Protein AF-A0A915B3N5-F1 (afdb_monomer_lite)

Secondary structure (DSSP, 8-state):
--S---HHHHHHHHHHHT-HHHHHHHHHHHHHHHHHHHHHHHHHHHHHH-TTS-HHHHHHHHHHHHHHHHHHHHHHHHHHHHHHHHHH--STTTTPPPHHHHHHHHHHHHTHHHHHHHHHHHHHHHHHHHHHSHHHHHH----HHHHHHHHHHHHHHHHHHHTT-

Sequence (165 aa):
MEEIVNSGNCSQAQLIYTNAFFLITQFTLLAVNAVGIVLCSCVSLLIITSQVFHLNLRILIMNMYIAVALRTICTTWRSSRNIWMAFAYLAPCEYLSSRQQCILSSTFCAAPLPVIMFSFLAIAIERIFALIFYLKYERFNIPVIAIVLTPATYVKAILQIISLF

Foldseek 3Di:
DDPDPDPVVLVVLLCQLLDPVNLVVLVVLLVCLVVVLVVLVVVLVCLVPDPPDAPLLNLLSVLLNVLSNQLSVLSNVVSVVSNCCSPPDPGSCVSDDDPLVCVLSVLSNCLSVQLNVLSVVLSVVVVVCCVVCVVVVVVDSDNPSSVVSSVVSNPVSVVSNVVSD

InterPro domains:
  IPR019408 7TM GPCR, serpentine receptor class ab (Srab) [PF10292] (9-143)

Organism: Parascaris univalens (NCBI:txid6257)

pLDDT: mean 86.48, std 10.08, range [44.09, 95.94]

Structure (mmCIF, N/CA/C/O backbone):
data_AF-A0A915B3N5-F1
#
_entry.id   AF-A0A915B3N5-F1
#
loop_
_atom_site.group_PDB
_atom_site.id
_atom_site.type_symbol
_atom_site.label_atom_id
_atom_site.label_alt_id
_atom_site.label_comp_id
_atom_site.label_asym_id
_atom_site.label_entity_id
_atom_site.label_seq_id
_atom_site.pdbx_PDB_ins_code
_atom_site.Cartn_x
_atom_site.Cartn_y
_atom_site.Cartn_z
_atom_site.occupancy
_atom_site.B_iso_or_equiv
_atom_site.auth_seq_id
_atom_site.auth_comp_id
_atom_site.auth_asym_id
_atom_site.auth_atom_id
_atom_site.pdbx_PDB_model_num
ATOM 1 N N . MET A 1 1 ? 23.391 17.206 -16.857 1.00 45.53 1 MET A N 1
ATOM 2 C CA . MET A 1 1 ? 22.611 15.991 -17.185 1.00 45.53 1 MET A CA 1
ATOM 3 C C . MET A 1 1 ? 23.519 15.004 -17.921 1.00 45.53 1 MET A C 1
ATOM 5 O O . MET A 1 1 ? 23.132 14.465 -18.942 1.00 45.53 1 MET A O 1
ATOM 9 N N . GLU A 1 2 ? 24.745 14.806 -17.419 1.00 47.44 2 GLU A N 1
ATOM 10 C CA . GLU A 1 2 ? 25.825 14.173 -18.196 1.00 47.44 2 GLU A CA 1
ATOM 11 C C . GLU A 1 2 ? 26.966 13.642 -17.307 1.00 47.44 2 GLU A C 1
ATOM 13 O O . GLU A 1 2 ? 28.085 13.450 -17.764 1.00 47.44 2 GLU A O 1
ATOM 18 N N . GLU A 1 3 ? 26.711 13.382 -16.019 1.00 44.09 3 GLU A N 1
ATOM 19 C CA . GLU A 1 3 ? 27.689 12.665 -15.197 1.00 44.09 3 GLU A CA 1
ATOM 20 C C . GLU A 1 3 ? 27.443 11.158 -15.307 1.00 44.09 3 GLU A C 1
ATOM 22 O O . GLU A 1 3 ? 26.700 10.547 -14.543 1.00 44.09 3 GLU A O 1
ATOM 27 N N . ILE A 1 4 ? 28.093 10.598 -16.328 1.00 50.56 4 ILE A N 1
ATOM 28 C CA . ILE A 1 4 ? 28.679 9.256 -16.337 1.00 50.56 4 ILE A CA 1
ATOM 29 C C . ILE A 1 4 ? 27.665 8.131 -16.104 1.00 50.56 4 ILE A C 1
ATOM 31 O O . ILE A 1 4 ? 27.728 7.342 -15.158 1.00 50.56 4 ILE A O 1
ATOM 35 N N . VAL A 1 5 ? 26.772 7.975 -17.076 1.00 54.69 5 VAL A N 1
ATOM 36 C CA . VAL A 1 5 ? 26.259 6.648 -17.405 1.00 54.69 5 VAL A CA 1
ATOM 37 C C . VAL A 1 5 ? 27.436 5.844 -17.977 1.00 54.69 5 VAL A C 1
ATOM 39 O O . VAL A 1 5 ? 27.683 5.836 -19.178 1.00 54.69 5 VAL A O 1
ATOM 42 N N . ASN A 1 6 ? 28.229 5.220 -17.101 1.00 60.31 6 ASN A N 1
ATOM 43 C CA . ASN A 1 6 ? 29.259 4.271 -17.519 1.00 60.31 6 ASN A CA 1
ATOM 44 C C . ASN A 1 6 ? 28.570 3.165 -18.332 1.00 60.31 6 ASN A C 1
ATOM 46 O O . ASN A 1 6 ? 27.586 2.588 -17.868 1.00 60.31 6 ASN A O 1
ATOM 50 N N . SER A 1 7 ? 29.072 2.844 -19.523 1.00 56.66 7 SER A N 1
ATOM 51 C CA . SER A 1 7 ? 28.506 1.814 -20.415 1.00 56.66 7 SER A CA 1
ATOM 52 C C . SER A 1 7 ? 28.322 0.443 -19.732 1.00 56.66 7 SER A C 1
ATOM 54 O O . SER A 1 7 ? 27.407 -0.315 -20.071 1.00 56.66 7 SER A O 1
ATOM 56 N N . GLY A 1 8 ? 29.121 0.154 -18.697 1.00 62.94 8 GLY A N 1
ATOM 57 C CA . GLY A 1 8 ? 28.955 -1.008 -17.815 1.00 62.94 8 GLY A CA 1
ATOM 58 C C . GLY A 1 8 ? 27.647 -1.019 -17.007 1.00 62.94 8 GLY A C 1
ATOM 59 O O . GLY A 1 8 ? 27.071 -2.080 -16.795 1.00 62.94 8 GLY A O 1
ATOM 60 N N . ASN A 1 9 ? 27.116 0.142 -16.619 1.00 73.50 9 ASN A N 1
ATOM 61 C CA . ASN A 1 9 ? 25.867 0.238 -15.858 1.00 73.50 9 ASN A CA 1
ATOM 62 C C . ASN A 1 9 ? 24.632 0.016 -16.748 1.00 73.50 9 ASN A C 1
ATOM 64 O O . ASN A 1 9 ? 23.652 -0.567 -16.288 1.00 73.50 9 ASN A O 1
ATOM 68 N N . CYS A 1 10 ? 24.672 0.429 -18.023 1.00 80.62 10 CYS A N 1
ATOM 69 C CA . CYS A 1 10 ? 23.563 0.189 -18.960 1.00 80.62 10 CYS A CA 1
ATOM 70 C C . CYS A 1 10 ? 23.423 -1.290 -19.320 1.00 80.62 10 CYS A C 1
ATOM 72 O O . CYS A 1 10 ? 22.319 -1.826 -19.326 1.00 80.62 10 CYS A O 1
ATOM 74 N N . SER A 1 11 ? 24.543 -1.964 -19.597 1.00 80.56 11 SER A N 1
ATOM 75 C CA . SER A 1 11 ? 24.537 -3.395 -19.926 1.00 80.56 11 SER A CA 1
ATOM 76 C C . SER A 1 11 ? 24.072 -4.252 -18.744 1.00 80.56 11 SER A C 1
ATOM 78 O O . SER A 1 11 ? 23.281 -5.178 -18.925 1.00 80.56 11 SER A O 1
ATOM 80 N N . GLN A 1 12 ? 24.473 -3.902 -17.517 1.00 83.38 12 GLN A N 1
ATOM 81 C CA . GLN A 1 12 ? 23.952 -4.540 -16.306 1.00 83.38 12 GLN A CA 1
ATOM 82 C C . GLN A 1 12 ? 22.455 -4.282 -16.100 1.00 83.38 12 GLN A C 1
ATOM 84 O O . GLN A 1 12 ? 21.720 -5.212 -15.769 1.00 83.38 12 GLN A O 1
ATOM 89 N N . ALA A 1 13 ? 21.986 -3.047 -16.315 1.00 80.44 13 ALA A N 1
ATOM 90 C CA . ALA A 1 13 ? 20.565 -2.726 -16.218 1.00 80.44 13 ALA A CA 1
ATOM 91 C C . ALA A 1 13 ? 19.747 -3.557 -17.215 1.00 80.44 13 ALA A C 1
ATOM 93 O O . ALA A 1 13 ? 18.784 -4.208 -16.814 1.00 80.44 13 ALA A O 1
ATOM 94 N N . GLN A 1 14 ? 20.176 -3.614 -18.478 1.00 82.25 14 GLN A N 1
ATOM 95 C CA . GLN A 1 14 ? 19.535 -4.434 -19.502 1.00 82.25 14 GLN A CA 1
ATOM 96 C C . GLN A 1 14 ? 19.433 -5.898 -19.056 1.00 82.25 14 GLN A C 1
ATOM 98 O O . GLN A 1 14 ? 18.336 -6.446 -19.057 1.00 82.25 14 GLN A O 1
ATOM 103 N N . LEU A 1 15 ? 20.532 -6.499 -18.583 1.00 85.44 15 LEU A N 1
ATOM 104 C CA . LEU A 1 15 ? 20.558 -7.898 -18.141 1.00 85.44 15 LEU A CA 1
ATOM 105 C C . LEU A 1 15 ? 19.551 -8.189 -17.013 1.00 85.44 15 LEU A C 1
ATOM 107 O O . LEU A 1 15 ? 18.933 -9.253 -17.001 1.00 85.44 15 LEU A O 1
ATOM 111 N N . ILE A 1 16 ? 19.353 -7.246 -16.087 1.00 84.06 16 ILE A N 1
ATOM 112 C CA . ILE A 1 16 ? 18.370 -7.372 -15.001 1.00 84.06 16 ILE A CA 1
ATOM 113 C C . ILE A 1 16 ? 16.938 -7.299 -15.546 1.00 84.06 16 ILE A C 1
ATOM 115 O O . ILE A 1 16 ? 16.118 -8.152 -15.207 1.00 84.06 16 ILE A O 1
ATOM 119 N N . TYR A 1 17 ? 16.631 -6.311 -16.393 1.00 82.62 17 TYR A N 1
ATOM 120 C CA . TYR A 1 17 ? 15.273 -6.107 -16.915 1.00 82.62 17 TYR A CA 1
ATOM 121 C C . TYR A 1 17 ? 14.850 -7.171 -17.934 1.00 82.62 17 TYR A C 1
ATOM 123 O O . TYR A 1 17 ? 13.668 -7.501 -18.004 1.00 82.62 17 TYR A O 1
ATOM 131 N N . THR A 1 18 ? 15.794 -7.753 -18.679 1.00 83.12 18 THR A N 1
ATOM 132 C CA . THR A 1 18 ? 15.524 -8.857 -19.613 1.00 83.12 18 THR A CA 1
ATOM 133 C C . THR A 1 18 ? 15.515 -10.228 -18.940 1.00 83.12 18 THR A C 1
ATOM 135 O O . THR A 1 18 ? 15.198 -11.227 -19.585 1.00 83.12 18 THR A O 1
ATOM 138 N N . ASN A 1 19 ? 15.878 -10.321 -17.656 1.00 90.88 19 ASN A N 1
ATOM 139 C CA . ASN A 1 19 ? 15.875 -11.595 -16.950 1.00 90.88 19 ASN A CA 1
ATOM 140 C C . ASN A 1 19 ? 14.435 -12.114 -16.799 1.00 90.88 19 ASN A C 1
ATOM 142 O O . ASN A 1 19 ? 13.589 -11.480 -16.163 1.00 90.88 19 ASN A O 1
ATOM 146 N N . ALA A 1 20 ? 14.172 -13.305 -17.341 1.00 89.81 20 ALA A N 1
ATOM 147 C CA . ALA A 1 20 ? 12.859 -13.939 -17.294 1.00 89.81 20 ALA A CA 1
ATOM 148 C C . ALA A 1 20 ? 12.331 -14.095 -15.858 1.00 89.81 20 ALA A C 1
ATOM 150 O O . ALA A 1 20 ? 11.153 -13.843 -15.610 1.00 89.81 20 ALA A O 1
ATOM 151 N N . PHE A 1 21 ? 13.192 -14.428 -14.889 1.00 92.88 21 PHE A N 1
ATOM 152 C CA . PHE A 1 21 ? 12.784 -14.532 -13.485 1.00 92.88 21 PHE A CA 1
ATOM 153 C C . PHE A 1 21 ? 12.310 -13.188 -12.936 1.00 92.88 21 PHE A C 1
ATOM 155 O O . PHE A 1 21 ? 11.280 -13.129 -12.264 1.00 92.88 21 PHE A O 1
ATOM 162 N N . PHE A 1 22 ? 13.016 -12.100 -13.258 1.00 91.31 22 PHE A N 1
ATOM 163 C CA . PHE A 1 22 ? 12.612 -10.761 -12.842 1.00 91.31 22 PHE A CA 1
ATOM 164 C C . PHE A 1 22 ? 11.231 -10.414 -13.410 1.00 91.31 22 PHE A C 1
ATOM 166 O O . PHE A 1 22 ? 10.342 -10.039 -12.646 1.00 91.31 22 PHE A O 1
ATOM 173 N N . LEU A 1 23 ? 11.000 -10.642 -14.704 1.00 91.31 23 LEU A N 1
ATOM 174 C CA . LEU A 1 23 ? 9.693 -10.419 -15.330 1.00 91.31 23 LEU A CA 1
ATOM 175 C C . LEU A 1 23 ? 8.575 -11.250 -14.690 1.00 91.31 23 LEU A C 1
ATOM 177 O O . LEU A 1 23 ? 7.528 -10.700 -14.344 1.00 91.31 23 LEU A O 1
ATOM 181 N N . ILE A 1 24 ? 8.808 -12.543 -14.451 1.00 94.38 24 ILE A N 1
ATOM 182 C CA . ILE A 1 24 ? 7.838 -13.430 -13.791 1.00 94.38 24 ILE A CA 1
ATOM 183 C C . ILE A 1 24 ? 7.469 -12.906 -12.396 1.00 94.38 24 ILE A C 1
ATOM 185 O O . ILE A 1 24 ? 6.290 -12.921 -12.028 1.00 94.38 24 ILE A O 1
ATOM 189 N N . THR A 1 25 ? 8.439 -12.398 -11.623 1.00 93.75 25 THR A N 1
ATOM 190 C CA . THR A 1 25 ? 8.135 -11.806 -10.309 1.00 93.75 25 THR A CA 1
ATOM 191 C C . THR A 1 25 ? 7.260 -10.559 -10.420 1.00 93.75 25 THR A C 1
ATOM 193 O O . THR A 1 25 ? 6.340 -10.403 -9.620 1.00 93.75 25 THR A O 1
ATOM 196 N N . GLN A 1 26 ? 7.481 -9.701 -11.425 1.00 93.56 26 GLN A N 1
ATOM 197 C CA . GLN A 1 26 ? 6.662 -8.503 -11.640 1.00 93.56 26 GLN A CA 1
ATOM 198 C C . GLN A 1 26 ? 5.218 -8.874 -12.020 1.00 93.56 26 GLN A C 1
ATOM 200 O O . GLN A 1 26 ? 4.272 -8.336 -11.437 1.00 93.56 26 GLN A O 1
ATOM 205 N N . PHE A 1 27 ? 5.031 -9.847 -12.920 1.00 93.50 27 PHE A N 1
ATOM 206 C CA . PHE A 1 27 ? 3.701 -10.350 -13.287 1.00 93.50 27 PHE A CA 1
ATOM 207 C C . PHE A 1 27 ? 2.972 -10.993 -12.105 1.00 93.50 27 PHE A C 1
ATOM 209 O O . PHE A 1 27 ? 1.811 -10.674 -11.850 1.00 93.50 27 PHE A O 1
ATOM 216 N N . THR A 1 28 ? 3.659 -11.852 -11.347 1.00 94.94 28 THR A N 1
ATOM 217 C CA . THR A 1 28 ? 3.095 -12.474 -10.139 1.00 94.94 28 THR A CA 1
ATOM 218 C C . THR A 1 28 ? 2.661 -11.410 -9.134 1.00 94.94 28 THR A C 1
ATOM 220 O O . THR A 1 28 ? 1.557 -11.475 -8.601 1.00 94.94 28 THR A O 1
ATOM 223 N N . LEU A 1 29 ? 3.494 -10.391 -8.908 1.00 94.44 29 LEU A N 1
ATOM 224 C CA . LEU A 1 29 ? 3.179 -9.291 -8.001 1.00 94.44 29 LEU A CA 1
ATOM 225 C C . LEU A 1 29 ? 1.943 -8.505 -8.460 1.00 94.44 29 LEU A C 1
ATOM 227 O O . LEU A 1 29 ? 1.096 -8.168 -7.638 1.00 94.44 29 LEU A O 1
ATOM 231 N N . LEU A 1 30 ? 1.808 -8.255 -9.765 1.00 94.38 30 LEU A N 1
ATOM 232 C CA . LEU A 1 30 ? 0.645 -7.578 -10.339 1.00 94.38 30 LEU A CA 1
ATOM 233 C C . LEU A 1 30 ? -0.642 -8.397 -10.143 1.00 94.38 30 LEU A C 1
ATOM 235 O O . LEU A 1 30 ? -1.659 -7.848 -9.720 1.00 94.38 30 LEU A O 1
ATOM 239 N N . ALA A 1 31 ? -0.582 -9.710 -10.372 1.00 95.25 31 ALA A N 1
ATOM 240 C CA . ALA A 1 31 ? -1.709 -10.613 -10.152 1.00 95.25 31 ALA A CA 1
ATOM 241 C C . ALA A 1 31 ? -2.116 -10.678 -8.669 1.00 95.25 31 ALA A C 1
ATOM 243 O O . ALA A 1 31 ? -3.292 -10.518 -8.341 1.00 95.25 31 ALA A O 1
ATOM 244 N N . VAL A 1 32 ? -1.147 -10.844 -7.761 1.00 95.94 32 VAL A N 1
ATOM 245 C CA . VAL A 1 32 ? -1.392 -10.875 -6.309 1.00 95.94 32 VAL A CA 1
ATOM 246 C C . VAL A 1 32 ? -1.986 -9.554 -5.824 1.00 95.94 32 VAL A C 1
ATOM 248 O O . VAL A 1 32 ? -2.934 -9.561 -5.045 1.00 95.94 32 VAL A O 1
ATOM 251 N N . ASN A 1 33 ? -1.482 -8.422 -6.312 1.00 95.38 33 ASN A N 1
ATOM 252 C CA . ASN A 1 33 ? -2.017 -7.102 -5.994 1.00 95.38 33 ASN A CA 1
ATOM 253 C C . ASN A 1 33 ? -3.466 -6.927 -6.469 1.00 95.38 33 ASN A C 1
ATOM 255 O O . ASN A 1 33 ? -4.290 -6.404 -5.719 1.00 95.38 33 ASN A O 1
ATOM 259 N N . ALA A 1 34 ? -3.781 -7.369 -7.690 1.00 94.00 34 ALA A N 1
ATOM 260 C CA . ALA A 1 34 ? -5.125 -7.283 -8.254 1.00 94.00 34 ALA A CA 1
ATOM 261 C C . ALA A 1 34 ? -6.129 -8.143 -7.469 1.00 94.00 34 ALA A C 1
ATOM 263 O O . ALA A 1 34 ? -7.199 -7.668 -7.097 1.00 94.00 34 ALA A O 1
ATOM 264 N N . VAL A 1 35 ? -5.770 -9.387 -7.148 1.00 95.81 35 VAL A N 1
ATOM 265 C CA . VAL A 1 35 ? -6.619 -10.259 -6.320 1.00 95.81 35 VAL A CA 1
ATOM 266 C C . VAL A 1 35 ? -6.741 -9.700 -4.900 1.00 95.81 35 VAL A C 1
ATOM 268 O O . VAL A 1 35 ? -7.838 -9.623 -4.349 1.00 95.81 35 VAL A O 1
ATOM 271 N N . GLY A 1 36 ? -5.625 -9.258 -4.321 1.00 93.69 36 GLY A N 1
ATOM 272 C CA . GLY A 1 36 ? -5.564 -8.710 -2.972 1.00 93.69 36 GLY A CA 1
ATOM 273 C C . GLY A 1 36 ? -6.438 -7.473 -2.797 1.00 93.69 36 GLY A C 1
ATOM 274 O O . GLY A 1 36 ? -7.193 -7.410 -1.831 1.00 93.69 36 GLY A O 1
ATOM 275 N N . ILE A 1 37 ? -6.402 -6.516 -3.734 1.00 94.12 37 ILE A N 1
ATOM 276 C CA . ILE A 1 37 ? -7.240 -5.314 -3.630 1.00 94.12 37 ILE A CA 1
ATOM 277 C C . ILE A 1 37 ? -8.724 -5.657 -3.741 1.00 94.12 37 ILE A C 1
ATOM 279 O O . ILE A 1 37 ? -9.502 -5.150 -2.944 1.00 94.12 37 ILE A O 1
ATOM 283 N N . VAL A 1 38 ? -9.112 -6.568 -4.639 1.00 95.56 38 VAL A N 1
ATOM 284 C CA . VAL A 1 38 ? -10.512 -6.997 -4.787 1.00 95.56 38 VAL A CA 1
ATOM 285 C C . VAL A 1 38 ? -11.020 -7.646 -3.499 1.00 95.56 38 VAL A C 1
ATOM 287 O O . VAL A 1 38 ? -12.082 -7.270 -2.997 1.00 95.56 38 VAL A O 1
ATOM 290 N N . LEU A 1 39 ? -10.247 -8.572 -2.923 1.00 94.88 39 LEU A N 1
ATOM 291 C CA . LEU A 1 39 ? -10.596 -9.220 -1.658 1.00 94.88 39 LEU A CA 1
ATOM 292 C C . LEU A 1 39 ? -10.658 -8.210 -0.506 1.00 94.88 39 LEU A C 1
ATOM 294 O O . LEU A 1 39 ? -11.630 -8.203 0.247 1.00 94.88 39 LEU A O 1
ATOM 298 N N . CYS A 1 40 ? -9.667 -7.321 -0.390 1.00 93.69 40 CYS A N 1
ATOM 299 C CA . CYS A 1 40 ? -9.658 -6.276 0.631 1.00 93.69 40 CYS A CA 1
ATOM 300 C C . CYS A 1 40 ? -10.856 -5.330 0.491 1.00 93.69 40 CYS A C 1
ATOM 302 O O . CYS A 1 40 ? -11.513 -5.056 1.489 1.00 93.69 40 CYS A O 1
ATOM 304 N N . SER A 1 41 ? -11.185 -4.872 -0.718 1.00 94.12 41 SER A N 1
ATOM 305 C CA . SER A 1 41 ? -12.350 -4.015 -0.959 1.00 94.12 41 SER A CA 1
ATOM 306 C C . SER A 1 41 ? -13.655 -4.726 -0.605 1.00 94.12 41 SER A C 1
ATOM 308 O O . SER A 1 41 ? -14.520 -4.121 0.024 1.00 94.12 41 SER A O 1
ATOM 310 N N . CYS A 1 42 ? -13.793 -6.012 -0.942 1.00 94.94 42 CYS A N 1
ATOM 311 C CA . CYS A 1 42 ? -14.961 -6.814 -0.575 1.00 94.94 42 CYS A CA 1
ATOM 312 C C . CYS A 1 42 ? -15.120 -6.919 0.951 1.00 94.94 42 CYS A C 1
ATOM 314 O O . CYS A 1 42 ? -16.194 -6.635 1.483 1.00 94.94 42 CYS A O 1
ATOM 316 N N . VAL A 1 43 ? -14.038 -7.240 1.667 1.00 92.12 43 VAL A N 1
ATOM 317 C CA . VAL A 1 43 ? -14.035 -7.312 3.136 1.00 92.12 43 VAL A CA 1
ATOM 318 C C . VAL A 1 43 ? -14.347 -5.948 3.754 1.00 92.12 43 VAL A C 1
ATOM 320 O O . VAL A 1 43 ? -15.178 -5.863 4.654 1.00 92.12 43 VAL A O 1
ATOM 323 N N . SER A 1 44 ? -13.748 -4.866 3.256 1.00 91.31 44 SER A N 1
ATOM 324 C CA . SER A 1 44 ? -14.033 -3.510 3.733 1.00 91.31 44 SER A CA 1
ATOM 325 C C . SER A 1 44 ? -15.495 -3.118 3.521 1.00 91.31 44 SER A C 1
ATOM 327 O O . SER A 1 44 ? -16.117 -2.594 4.443 1.00 91.31 44 SER A O 1
ATOM 329 N N . LEU A 1 45 ? -16.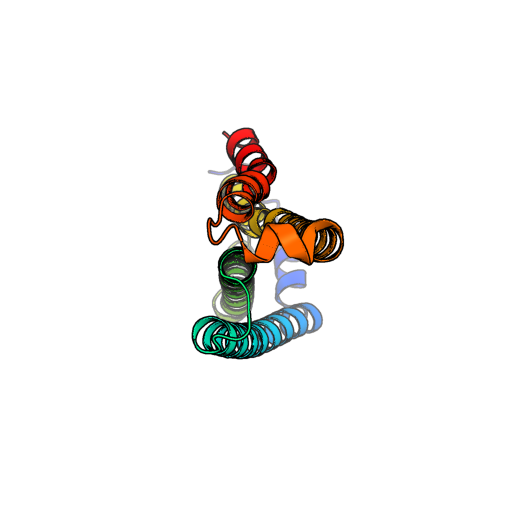084 -3.426 2.361 1.00 92.25 45 LEU A N 1
ATOM 330 C CA . LEU A 1 45 ? -17.509 -3.197 2.102 1.00 92.25 45 LEU A CA 1
ATOM 331 C C . LEU A 1 45 ? -18.397 -4.000 3.061 1.00 92.25 45 LEU A C 1
ATOM 333 O O . LEU A 1 45 ? -19.355 -3.454 3.613 1.00 92.25 45 LEU A O 1
ATOM 337 N N . LEU A 1 46 ? -18.056 -5.264 3.320 1.00 92.00 46 LEU A N 1
ATOM 338 C CA . LEU A 1 46 ? -18.766 -6.109 4.282 1.00 92.00 46 LEU A CA 1
ATOM 339 C C . LEU A 1 46 ? -18.679 -5.538 5.705 1.00 92.00 46 LEU A C 1
ATOM 341 O O . LEU A 1 46 ? -19.662 -5.545 6.439 1.00 92.00 46 LEU A O 1
ATOM 345 N N . ILE A 1 47 ? -17.536 -4.983 6.103 1.00 90.19 47 ILE A N 1
ATOM 346 C CA . ILE A 1 47 ? -17.341 -4.383 7.433 1.00 90.19 47 ILE A CA 1
ATOM 347 C C . ILE A 1 47 ? -18.098 -3.060 7.584 1.00 90.19 47 ILE A C 1
ATOM 349 O O . ILE A 1 47 ? -18.637 -2.784 8.654 1.00 90.19 47 ILE A O 1
ATOM 353 N N . ILE A 1 48 ? -18.170 -2.244 6.531 1.00 87.38 48 ILE A N 1
ATOM 354 C CA . ILE A 1 48 ? -18.969 -1.010 6.548 1.00 87.38 48 ILE A CA 1
ATOM 355 C C . ILE A 1 48 ? -20.461 -1.344 6.667 1.00 87.38 48 ILE A C 1
ATOM 357 O O . ILE A 1 48 ? -21.164 -0.729 7.472 1.00 87.38 48 ILE A O 1
ATOM 361 N N . THR A 1 49 ? -20.933 -2.314 5.878 1.00 89.44 49 THR A N 1
ATOM 362 C CA . THR A 1 49 ? -22.356 -2.685 5.797 1.00 89.44 49 THR A CA 1
ATOM 363 C C . THR A 1 49 ? -22.827 -3.502 6.995 1.00 89.44 49 THR A C 1
ATOM 365 O O . THR A 1 49 ? -23.939 -3.292 7.479 1.00 89.44 49 THR A O 1
ATOM 368 N N . SER A 1 50 ? -21.992 -4.397 7.526 1.00 84.19 50 SER A N 1
ATOM 369 C CA . SER A 1 50 ? -22.329 -5.165 8.722 1.00 84.19 50 SER A CA 1
ATOM 370 C C . SER A 1 50 ? -22.314 -4.262 9.956 1.00 84.19 50 SER A C 1
ATOM 372 O O . SER A 1 50 ? -21.298 -3.678 10.336 1.00 84.19 50 SER A O 1
ATOM 374 N N . GLN A 1 51 ? -23.456 -4.159 10.642 1.00 78.81 51 GLN A N 1
ATOM 375 C CA . GLN A 1 51 ? -23.531 -3.394 11.887 1.00 78.81 51 GLN A CA 1
ATOM 376 C C . GLN A 1 51 ? -22.908 -4.111 13.103 1.00 78.81 51 GLN A C 1
ATOM 378 O O . GLN A 1 51 ? -22.979 -3.609 14.219 1.00 78.81 51 GLN A O 1
ATOM 383 N N . VAL A 1 52 ? -22.255 -5.255 12.882 1.00 78.88 52 VAL A N 1
ATOM 384 C CA . VAL A 1 52 ? -21.739 -6.151 13.927 1.00 78.88 52 VAL A CA 1
ATOM 385 C C . VAL A 1 52 ? -20.556 -5.541 14.688 1.00 78.88 52 VAL A C 1
ATOM 387 O O . VAL A 1 52 ? -20.358 -5.829 15.864 1.00 78.88 52 VAL A O 1
ATOM 390 N N . PHE A 1 53 ? -19.760 -4.683 14.043 1.00 77.75 53 PHE A N 1
ATOM 391 C CA . PHE A 1 53 ? -18.555 -4.116 14.654 1.00 77.75 53 PHE A CA 1
ATOM 392 C C . PHE A 1 53 ? -18.790 -2.743 15.288 1.00 77.75 53 PHE A C 1
ATOM 394 O O . PHE A 1 53 ? -19.499 -1.908 14.722 1.00 77.75 53 PHE A O 1
ATOM 401 N N . HIS A 1 54 ? -18.118 -2.462 16.409 1.00 83.69 54 HIS A N 1
ATOM 402 C CA . HIS A 1 54 ? -18.083 -1.124 17.007 1.00 83.69 54 HIS A CA 1
ATOM 403 C C . HIS A 1 54 ? -17.522 -0.080 16.032 1.00 83.69 54 HIS A C 1
ATOM 405 O O . HIS A 1 54 ? -16.650 -0.374 15.209 1.00 83.69 54 HIS A O 1
ATOM 411 N N . LEU A 1 55 ? -17.999 1.162 16.153 1.00 86.12 55 LEU A N 1
ATOM 412 C CA . LEU A 1 55 ? -17.646 2.259 15.247 1.00 86.12 55 LEU A CA 1
ATOM 413 C C . LEU A 1 55 ? -16.132 2.545 15.227 1.00 86.12 55 LEU A C 1
ATOM 415 O O . LEU A 1 55 ? -15.569 2.766 14.158 1.00 86.12 55 LEU A O 1
ATOM 419 N N . ASN A 1 56 ? -15.463 2.447 16.385 1.00 88.44 56 ASN A N 1
ATOM 420 C CA . ASN A 1 56 ? -14.005 2.585 16.508 1.00 88.44 56 ASN A CA 1
ATOM 421 C C . ASN A 1 56 ? -13.253 1.619 15.593 1.00 88.44 56 ASN A C 1
ATOM 423 O O . ASN A 1 56 ? -12.414 2.030 14.791 1.00 88.44 56 ASN A O 1
ATOM 427 N N . LEU A 1 57 ? -13.590 0.334 15.690 1.00 88.25 57 LEU A N 1
ATOM 428 C CA . LEU A 1 57 ? -12.938 -0.705 14.913 1.00 88.25 57 LEU A CA 1
ATOM 429 C C . LEU A 1 57 ? -13.158 -0.504 13.409 1.00 88.25 57 LEU A C 1
ATOM 431 O O . LEU A 1 57 ? -12.222 -0.678 12.634 1.00 88.25 57 LEU A O 1
ATOM 435 N N . ARG A 1 58 ? -14.363 -0.100 12.985 1.00 90.88 58 ARG A N 1
ATOM 436 C CA . ARG A 1 58 ? -14.628 0.169 11.562 1.00 90.88 58 ARG A CA 1
ATOM 437 C C . ARG A 1 58 ? -13.714 1.266 11.025 1.00 90.88 58 ARG A C 1
ATOM 439 O O . ARG A 1 58 ? -13.137 1.090 9.959 1.00 90.88 58 ARG A O 1
ATOM 446 N N . ILE A 1 59 ? -13.528 2.354 11.777 1.00 91.94 59 ILE A N 1
ATOM 447 C CA . ILE A 1 59 ? -12.622 3.448 11.392 1.00 91.94 59 ILE A CA 1
ATOM 448 C C . ILE A 1 59 ? -11.177 2.944 11.280 1.00 91.94 59 ILE A C 1
ATOM 450 O O . ILE A 1 59 ? -10.518 3.193 10.273 1.00 91.94 59 ILE A O 1
ATOM 454 N N . LEU A 1 60 ? -10.695 2.194 12.275 1.00 92.12 60 LEU A N 1
ATOM 455 C CA . LEU A 1 60 ? -9.336 1.641 12.289 1.00 92.12 60 LEU A CA 1
ATOM 456 C C . LEU A 1 60 ? -9.081 0.670 11.123 1.00 92.12 60 LEU A C 1
ATOM 458 O O . LEU A 1 60 ? -8.031 0.730 10.481 1.00 92.12 60 LEU A O 1
ATOM 462 N N . ILE A 1 61 ? -10.050 -0.193 10.807 1.00 92.62 61 ILE A N 1
ATOM 463 C CA . ILE A 1 61 ? -9.962 -1.116 9.668 1.00 92.62 61 ILE A CA 1
ATOM 464 C C . ILE A 1 61 ? -9.994 -0.349 8.344 1.00 92.62 61 ILE A C 1
ATOM 466 O O . ILE A 1 61 ? -9.217 -0.660 7.443 1.00 92.62 61 ILE A O 1
ATOM 470 N N . MET A 1 62 ? -10.837 0.679 8.222 1.00 93.00 62 MET A N 1
ATOM 471 C CA . MET A 1 62 ? -10.858 1.533 7.032 1.00 93.00 62 MET A CA 1
ATOM 472 C C . MET A 1 62 ? -9.542 2.289 6.845 1.00 93.00 62 MET A C 1
ATOM 474 O O . MET A 1 62 ? -9.053 2.390 5.722 1.00 93.00 62 MET A O 1
ATOM 478 N N . ASN A 1 63 ? -8.917 2.744 7.932 1.00 94.38 63 ASN A N 1
ATOM 479 C CA . ASN A 1 63 ? -7.587 3.341 7.879 1.00 94.38 63 ASN A CA 1
ATOM 480 C C . ASN A 1 63 ? -6.534 2.351 7.353 1.00 94.38 63 ASN A C 1
ATOM 482 O O . ASN A 1 63 ? -5.760 2.672 6.450 1.00 94.38 63 ASN A O 1
ATOM 486 N N . MET A 1 64 ? -6.545 1.120 7.872 1.00 94.12 64 MET A N 1
ATOM 487 C CA . MET A 1 64 ? -5.661 0.057 7.395 1.00 94.12 64 MET A CA 1
ATOM 488 C C . MET A 1 64 ? -5.906 -0.255 5.911 1.00 94.12 64 MET A C 1
ATOM 490 O O . MET A 1 64 ? -4.945 -0.408 5.158 1.00 94.12 64 MET A O 1
ATOM 494 N N . TYR A 1 65 ? -7.169 -0.297 5.474 1.00 95.12 65 TYR A N 1
ATOM 495 C CA . TYR A 1 65 ? -7.532 -0.496 4.070 1.00 95.12 65 TYR A CA 1
ATOM 496 C C . TYR A 1 65 ? -6.953 0.596 3.168 1.00 95.12 65 TYR A C 1
ATOM 498 O O . TYR A 1 65 ? -6.350 0.270 2.151 1.00 95.12 65 TYR A O 1
ATOM 506 N N . ILE A 1 66 ? -7.069 1.873 3.547 1.00 94.38 66 ILE A N 1
ATOM 507 C CA . ILE A 1 66 ? -6.498 2.988 2.775 1.00 94.38 66 ILE A CA 1
ATOM 508 C C . ILE A 1 66 ? -4.981 2.816 2.630 1.00 94.38 66 ILE A C 1
ATOM 510 O O . ILE A 1 66 ? -4.447 2.943 1.528 1.00 94.38 66 ILE A O 1
ATOM 514 N N . ALA A 1 67 ? -4.284 2.459 3.712 1.00 94.50 67 ALA A N 1
ATOM 515 C CA . ALA A 1 67 ? -2.842 2.229 3.674 1.00 94.50 67 ALA A 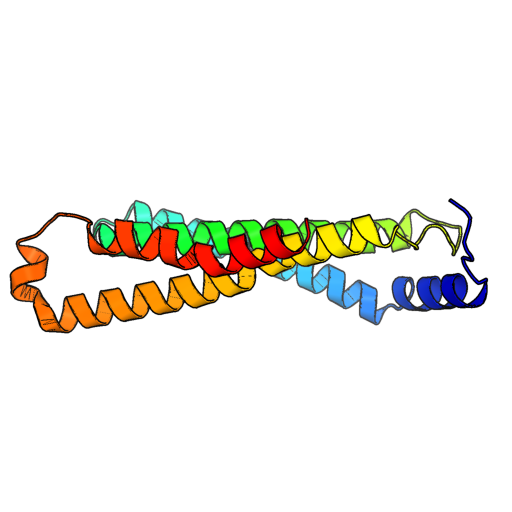CA 1
ATOM 516 C C . ALA A 1 67 ? -2.457 1.039 2.771 1.00 94.50 67 ALA A C 1
ATOM 518 O O . ALA A 1 67 ? -1.501 1.129 1.995 1.00 94.50 67 ALA A O 1
ATOM 519 N N . VAL A 1 68 ? -3.219 -0.061 2.819 1.00 94.81 68 VAL A N 1
ATOM 520 C CA . VAL A 1 68 ? -3.039 -1.212 1.919 1.00 94.81 68 VAL A CA 1
ATOM 521 C C . VAL A 1 68 ? -3.316 -0.815 0.469 1.00 94.81 68 VAL A C 1
ATOM 523 O O . VAL A 1 68 ? -2.505 -1.121 -0.398 1.00 94.81 68 VAL A O 1
ATOM 526 N N . ALA A 1 69 ? -4.394 -0.080 0.197 1.00 95.00 69 ALA A N 1
ATOM 527 C CA . ALA A 1 69 ? -4.740 0.382 -1.142 1.00 95.00 69 ALA A CA 1
ATOM 528 C C . ALA A 1 69 ? -3.642 1.276 -1.735 1.00 95.00 69 ALA A C 1
ATOM 530 O O . ALA A 1 69 ? -3.198 1.038 -2.858 1.00 95.00 69 ALA A O 1
ATOM 531 N N . LEU A 1 70 ? -3.133 2.241 -0.961 1.00 94.56 70 LEU A N 1
ATOM 532 C CA . LEU A 1 70 ? -2.010 3.092 -1.366 1.00 94.56 70 LEU A CA 1
ATOM 533 C C . LEU A 1 70 ? -0.762 2.268 -1.693 1.00 94.56 70 LEU A C 1
ATOM 535 O O . LEU A 1 70 ? -0.132 2.486 -2.732 1.00 94.56 70 LEU A O 1
ATOM 539 N N . ARG A 1 71 ? -0.423 1.285 -0.847 1.00 93.69 71 ARG A N 1
ATOM 540 C CA . ARG A 1 71 ? 0.691 0.363 -1.103 1.00 93.69 71 ARG A CA 1
ATOM 541 C C . ARG A 1 71 ? 0.485 -0.400 -2.406 1.00 93.69 71 ARG A C 1
ATOM 543 O O . ARG A 1 71 ? 1.409 -0.461 -3.211 1.00 93.69 71 ARG A O 1
ATOM 550 N N . THR A 1 72 ? -0.699 -0.966 -2.613 1.00 94.75 72 THR A N 1
ATOM 551 C CA . THR A 1 72 ? -1.023 -1.777 -3.790 1.00 94.75 72 THR A CA 1
ATOM 552 C C . THR A 1 72 ? -0.977 -0.957 -5.074 1.00 94.75 72 THR A C 1
ATOM 554 O O . THR A 1 72 ? -0.425 -1.421 -6.069 1.00 94.75 72 THR A O 1
ATOM 557 N N . ILE A 1 73 ? -1.480 0.280 -5.061 1.00 94.00 73 ILE A N 1
ATOM 558 C CA . ILE A 1 73 ? -1.382 1.196 -6.207 1.00 94.00 73 ILE A CA 1
ATOM 559 C C . ILE A 1 73 ? 0.089 1.473 -6.533 1.00 94.00 73 ILE A C 1
ATOM 561 O O . ILE A 1 73 ? 0.504 1.325 -7.681 1.00 94.00 73 ILE A O 1
ATOM 565 N N . CYS A 1 74 ? 0.902 1.797 -5.525 1.00 93.75 74 CYS A N 1
ATOM 566 C CA . CYS A 1 74 ? 2.326 2.083 -5.697 1.00 93.75 74 CYS A CA 1
ATOM 567 C C . CYS A 1 74 ? 3.111 0.885 -6.254 1.00 93.75 74 CYS A C 1
ATOM 569 O O . CYS A 1 74 ? 3.901 1.021 -7.190 1.00 93.75 74 CYS A O 1
ATOM 571 N N . THR A 1 75 ? 2.900 -0.307 -5.692 1.00 93.31 75 THR A N 1
ATOM 572 C CA . THR A 1 75 ? 3.600 -1.521 -6.127 1.00 93.31 75 THR A CA 1
ATOM 573 C C . THR A 1 75 ? 3.137 -1.980 -7.508 1.00 93.31 75 THR A C 1
ATOM 575 O O . THR A 1 75 ? 3.967 -2.420 -8.302 1.00 93.31 75 THR A O 1
ATOM 578 N N . THR A 1 76 ? 1.855 -1.803 -7.836 1.00 94.31 76 THR A N 1
ATOM 579 C CA . THR A 1 76 ? 1.315 -2.071 -9.177 1.00 94.31 76 THR A CA 1
ATOM 580 C C . T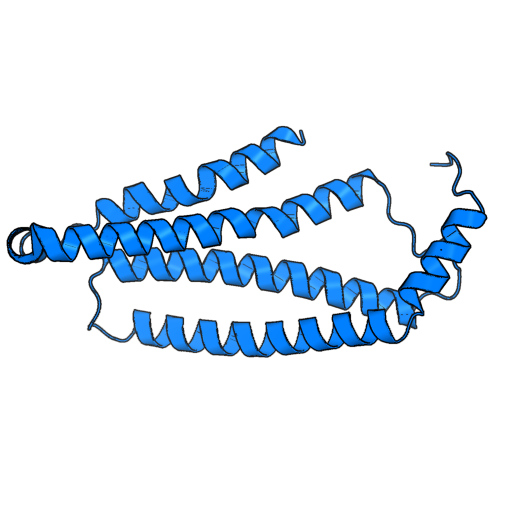HR A 1 76 ? 1.887 -1.098 -10.198 1.00 94.31 76 THR A C 1
ATOM 582 O O . THR A 1 76 ? 2.401 -1.542 -11.215 1.00 94.31 76 THR A O 1
ATOM 585 N N . TRP A 1 77 ? 1.904 0.206 -9.906 1.00 93.38 77 TRP A N 1
ATOM 586 C CA . TRP A 1 77 ? 2.533 1.211 -10.766 1.00 93.38 77 TRP A CA 1
ATOM 587 C C . TRP A 1 77 ? 4.002 0.879 -11.053 1.00 93.38 77 TRP A C 1
ATOM 589 O O . TRP A 1 77 ? 4.432 0.878 -12.207 1.00 93.38 77 TRP A O 1
ATOM 599 N N . ARG A 1 78 ? 4.769 0.531 -10.011 1.00 90.88 78 ARG A N 1
ATOM 600 C CA . ARG A 1 78 ? 6.175 0.132 -10.150 1.00 90.88 78 ARG A CA 1
ATOM 601 C C . ARG A 1 78 ? 6.332 -1.123 -11.012 1.00 90.88 78 ARG A C 1
ATOM 603 O O . ARG A 1 78 ? 7.198 -1.140 -11.883 1.00 90.88 78 ARG A O 1
ATOM 610 N N . SER A 1 79 ? 5.513 -2.146 -10.776 1.00 92.12 79 SER A N 1
ATOM 611 C CA . SER A 1 79 ? 5.554 -3.394 -11.542 1.00 92.12 79 SER A CA 1
ATOM 612 C C . SER A 1 79 ? 5.194 -3.168 -13.012 1.00 92.12 79 SER A C 1
ATOM 614 O O . SER A 1 79 ? 5.967 -3.531 -13.897 1.00 92.12 79 SER A O 1
ATOM 616 N N . SER A 1 80 ? 4.094 -2.460 -13.281 1.00 90.81 80 SER A N 1
ATOM 617 C CA . SER A 1 80 ? 3.667 -2.100 -14.636 1.00 90.81 80 SER A CA 1
ATOM 618 C C . SER A 1 80 ? 4.732 -1.300 -15.374 1.00 90.81 80 SER A C 1
ATOM 620 O O . SER A 1 80 ? 5.005 -1.587 -16.536 1.00 90.81 80 SER A O 1
ATOM 622 N N . ARG A 1 81 ? 5.389 -0.342 -14.704 1.00 89.88 81 ARG A N 1
ATOM 623 C CA . ARG A 1 81 ? 6.504 0.403 -15.298 1.00 89.88 81 ARG A CA 1
ATOM 624 C C . ARG A 1 81 ? 7.659 -0.528 -15.665 1.00 89.88 81 ARG A C 1
ATOM 626 O O . ARG A 1 81 ? 8.175 -0.414 -16.767 1.00 89.88 81 ARG A O 1
ATOM 633 N N . ASN A 1 82 ? 8.053 -1.450 -14.788 1.00 88.25 82 ASN A N 1
ATOM 634 C CA . ASN A 1 82 ? 9.145 -2.390 -15.071 1.00 88.25 82 ASN A CA 1
ATOM 635 C C . ASN A 1 82 ? 8.832 -3.304 -16.263 1.00 88.25 82 ASN A C 1
ATOM 637 O O . ASN A 1 82 ? 9.695 -3.517 -17.110 1.00 88.25 82 ASN A O 1
ATOM 641 N N . ILE A 1 83 ? 7.598 -3.808 -16.338 1.00 89.62 83 ILE A N 1
ATOM 642 C CA . ILE A 1 83 ? 7.123 -4.632 -17.455 1.00 89.62 83 ILE A CA 1
ATOM 643 C C . ILE A 1 83 ? 7.121 -3.806 -18.743 1.00 89.62 83 ILE A C 1
ATOM 645 O O . ILE A 1 83 ? 7.675 -4.238 -19.748 1.00 89.62 83 ILE A O 1
ATOM 649 N N . TRP A 1 84 ? 6.568 -2.591 -18.702 1.00 89.12 84 TRP A N 1
ATOM 650 C CA . TRP A 1 84 ? 6.568 -1.680 -19.845 1.00 89.12 84 TRP A CA 1
ATOM 651 C C . TRP A 1 84 ? 7.985 -1.412 -20.351 1.00 89.12 84 TRP A C 1
ATOM 653 O O . TRP A 1 84 ? 8.235 -1.505 -21.549 1.00 89.12 84 TRP A O 1
ATOM 663 N N . MET A 1 85 ? 8.931 -1.149 -19.443 1.00 85.12 85 MET A N 1
ATOM 664 C CA . MET A 1 85 ? 10.315 -0.890 -19.831 1.00 85.12 85 MET A CA 1
ATOM 665 C C . MET A 1 85 ? 10.975 -2.097 -20.501 1.00 85.12 85 MET A C 1
ATOM 667 O O . MET A 1 85 ? 11.762 -1.920 -21.425 1.00 85.12 85 MET A O 1
ATOM 671 N N . ALA A 1 86 ? 10.639 -3.316 -20.081 1.00 85.88 86 ALA A N 1
ATOM 672 C CA . ALA A 1 86 ? 11.180 -4.527 -20.688 1.00 85.88 86 ALA A CA 1
ATO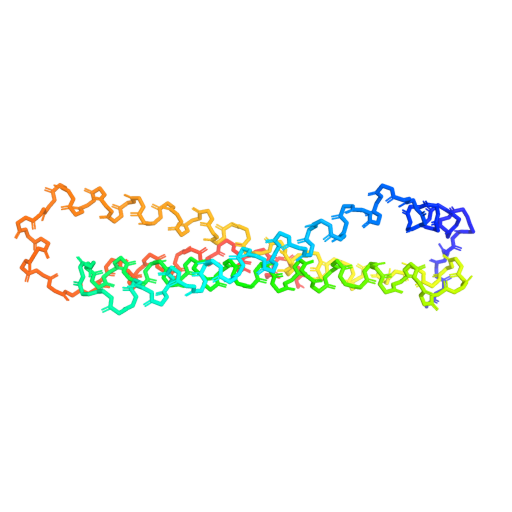M 673 C C . ALA A 1 86 ? 10.696 -4.767 -22.130 1.00 85.88 86 ALA A C 1
ATOM 675 O O . ALA A 1 86 ? 11.420 -5.394 -22.897 1.00 85.88 86 ALA A O 1
ATOM 676 N N . PHE A 1 87 ? 9.508 -4.273 -22.506 1.00 85.06 87 PHE A N 1
ATOM 677 C CA . PHE A 1 87 ? 8.940 -4.469 -23.848 1.00 85.06 87 PHE A CA 1
ATOM 678 C C . PHE A 1 87 ? 9.094 -3.260 -24.784 1.00 85.06 87 PHE A C 1
ATOM 680 O O . PHE A 1 87 ? 9.180 -3.449 -25.994 1.00 85.06 87 PHE A O 1
ATOM 687 N N . ALA A 1 88 ? 9.090 -2.031 -24.258 1.00 83.56 88 ALA A N 1
ATOM 688 C CA . ALA A 1 88 ? 9.002 -0.815 -25.071 1.00 83.56 88 ALA A CA 1
ATOM 689 C C . ALA A 1 88 ? 10.359 -0.204 -25.461 1.00 83.56 88 ALA A C 1
ATOM 691 O O . ALA A 1 88 ? 10.437 0.477 -26.483 1.00 83.56 88 ALA A O 1
ATOM 692 N N . TYR A 1 89 ? 11.415 -0.410 -24.669 1.00 75.06 89 TYR A N 1
ATOM 693 C CA . TYR A 1 89 ? 12.713 0.226 -24.910 1.00 75.06 89 TYR A CA 1
ATOM 694 C C . TYR A 1 89 ? 13.687 -0.719 -25.610 1.00 75.06 89 TYR A C 1
ATOM 696 O O . TYR A 1 89 ? 13.878 -1.858 -25.189 1.00 75.06 89 TYR A O 1
ATOM 704 N N . LEU A 1 90 ? 14.320 -0.221 -26.676 1.00 66.75 90 LEU A N 1
ATOM 705 C CA . LEU A 1 90 ? 15.348 -0.946 -27.429 1.00 66.75 90 LEU A CA 1
ATOM 706 C C . LEU A 1 90 ? 16.774 -0.547 -27.014 1.00 66.75 90 LEU A C 1
ATOM 708 O O . LEU A 1 90 ? 17.707 -1.310 -27.263 1.00 66.75 90 LEU A O 1
ATOM 712 N N . ALA A 1 91 ? 16.964 0.620 -26.380 1.00 75.88 91 ALA A N 1
ATOM 713 C CA . ALA A 1 91 ? 18.284 1.109 -25.992 1.00 75.88 91 ALA A CA 1
ATOM 714 C C . ALA A 1 91 ? 18.603 0.829 -24.504 1.00 75.88 91 ALA A C 1
ATOM 716 O O . ALA A 1 91 ? 17.819 1.164 -23.614 1.00 75.88 91 ALA A O 1
ATOM 717 N N . PRO A 1 92 ? 19.793 0.286 -24.182 1.00 71.38 92 PRO A N 1
ATOM 718 C CA . PRO A 1 92 ? 20.131 -0.186 -22.834 1.00 71.38 92 PRO A CA 1
ATOM 719 C C . PRO A 1 92 ? 20.284 0.919 -21.779 1.00 71.38 92 PRO A C 1
ATOM 721 O O . PRO A 1 92 ? 20.231 0.642 -20.583 1.00 71.38 92 PRO A O 1
ATOM 724 N N . CYS A 1 93 ? 20.479 2.174 -22.183 1.00 77.06 93 CYS A N 1
ATOM 725 C CA . CYS A 1 93 ? 20.615 3.284 -21.239 1.00 77.06 93 CYS A CA 1
ATOM 726 C C . CYS A 1 93 ? 19.279 3.960 -20.892 1.00 77.06 93 CYS A C 1
ATOM 728 O O . CYS A 1 93 ? 19.219 4.711 -19.922 1.00 77.06 93 CYS A O 1
ATOM 730 N N . GLU A 1 94 ? 18.195 3.651 -21.608 1.00 75.19 94 GLU A N 1
ATOM 731 C CA . GLU A 1 94 ? 16.857 4.193 -21.319 1.00 75.19 94 GLU A CA 1
ATOM 732 C C . GLU A 1 94 ? 16.214 3.550 -20.076 1.00 75.19 94 GLU A C 1
ATOM 734 O O . GLU A 1 94 ? 15.293 4.110 -19.487 1.00 75.19 94 GLU A O 1
ATOM 739 N N . TYR A 1 95 ? 16.756 2.421 -19.602 1.00 70.88 95 TYR A N 1
ATOM 740 C CA . TYR A 1 95 ? 16.353 1.779 -18.344 1.00 70.88 95 TYR A CA 1
ATOM 741 C C . TYR A 1 95 ? 16.762 2.570 -17.088 1.00 70.88 95 TYR A C 1
ATOM 743 O O . TYR A 1 95 ? 16.259 2.302 -15.989 1.00 70.88 95 TYR A O 1
ATOM 751 N N . LEU A 1 96 ? 17.696 3.519 -17.210 1.00 77.56 96 LEU A N 1
ATOM 752 C CA . LEU A 1 96 ? 18.229 4.276 -16.081 1.00 77.56 96 LEU A CA 1
ATOM 753 C C . LEU A 1 96 ? 17.334 5.480 -15.766 1.00 77.56 96 LEU A C 1
ATOM 755 O O . LEU A 1 96 ? 17.157 6.393 -16.565 1.00 77.56 96 LEU A O 1
ATOM 759 N N . SER A 1 97 ? 16.791 5.499 -14.550 1.00 79.38 97 SER A N 1
ATOM 760 C CA . SER A 1 97 ? 16.053 6.648 -14.017 1.00 79.38 97 SER A CA 1
ATOM 761 C C . SER A 1 97 ? 17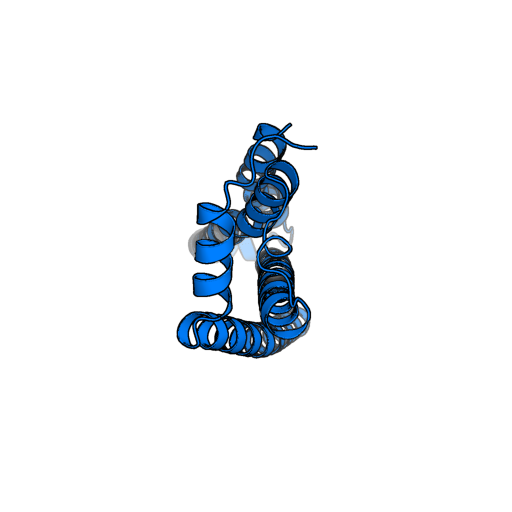.005 7.596 -13.291 1.00 79.38 97 SER A C 1
ATOM 763 O O . SER A 1 97 ? 17.992 7.155 -12.699 1.00 79.38 97 SER A O 1
ATOM 765 N N . SER A 1 98 ? 16.678 8.891 -13.245 1.00 83.06 98 SER A N 1
ATOM 766 C CA . SER A 1 98 ? 17.457 9.828 -12.434 1.00 83.06 98 SER A CA 1
ATOM 767 C C . SER A 1 98 ? 17.428 9.434 -10.951 1.00 83.06 98 SER A C 1
ATOM 769 O O . SER A 1 98 ? 16.416 8.961 -10.419 1.00 83.06 98 SER A O 1
ATOM 771 N N . ARG A 1 99 ? 18.555 9.642 -10.259 1.00 82.88 99 ARG A N 1
ATOM 772 C CA . ARG A 1 99 ? 18.715 9.281 -8.842 1.00 82.88 99 ARG A CA 1
ATOM 773 C C . ARG A 1 99 ? 17.630 9.908 -7.962 1.00 82.88 99 ARG A C 1
ATOM 775 O O . ARG A 1 99 ? 17.063 9.222 -7.118 1.00 82.88 99 ARG A O 1
ATOM 782 N N . GLN A 1 100 ? 17.314 11.182 -8.192 1.00 85.00 100 GLN A N 1
ATOM 783 C CA . GLN A 1 100 ? 16.293 11.911 -7.435 1.00 85.00 100 GLN A CA 1
ATOM 784 C C . GLN A 1 100 ? 14.894 11.305 -7.622 1.00 85.00 100 GLN A C 1
ATOM 786 O O . GLN A 1 100 ? 14.208 11.045 -6.635 1.00 85.00 100 GLN A O 1
ATOM 791 N N . GLN A 1 101 ? 14.496 10.989 -8.861 1.00 85.38 101 GLN A N 1
ATOM 792 C CA . GLN A 1 101 ? 13.209 10.333 -9.130 1.00 85.38 101 GLN A CA 1
ATOM 793 C C . GLN A 1 101 ? 13.126 8.948 -8.479 1.00 85.38 101 GLN A C 1
ATOM 795 O O . GLN A 1 101 ? 12.081 8.578 -7.944 1.00 85.38 101 GLN A O 1
ATOM 800 N N . CYS A 1 102 ? 14.227 8.190 -8.488 1.00 86.75 102 CYS A N 1
ATOM 801 C CA . CYS A 1 102 ? 14.287 6.873 -7.859 1.00 86.75 102 CYS A CA 1
ATOM 802 C C . CYS A 1 102 ? 14.126 6.956 -6.332 1.00 86.75 102 CYS A C 1
ATOM 804 O O . CYS A 1 102 ? 13.333 6.211 -5.754 1.00 86.75 102 CYS A O 1
ATOM 806 N N . ILE A 1 103 ? 14.827 7.884 -5.674 1.00 88.38 103 ILE A N 1
ATOM 807 C CA . ILE A 1 103 ? 14.738 8.087 -4.218 1.00 88.38 103 ILE A CA 1
ATOM 808 C C . ILE A 1 103 ? 13.322 8.511 -3.817 1.00 88.38 103 ILE A C 1
ATOM 810 O O . ILE A 1 103 ? 12.740 7.932 -2.897 1.00 88.38 103 ILE A O 1
ATOM 814 N N . LEU A 1 104 ? 12.740 9.470 -4.539 1.00 88.00 104 LEU A N 1
ATOM 815 C CA . LEU A 1 104 ? 11.403 9.972 -4.241 1.00 88.00 104 LEU A CA 1
ATOM 816 C C . LEU A 1 104 ? 10.338 8.887 -4.452 1.00 88.00 104 LEU A C 1
ATOM 818 O O . LEU A 1 104 ? 9.530 8.627 -3.562 1.00 88.00 104 LEU A O 1
ATOM 822 N N . SER A 1 105 ? 10.386 8.182 -5.587 1.00 88.44 105 SER A N 1
ATOM 823 C CA . SER A 1 105 ? 9.442 7.102 -5.885 1.00 88.44 105 SER A CA 1
ATOM 824 C C . SER A 1 105 ? 9.574 5.934 -4.904 1.00 88.44 105 SER A C 1
ATOM 826 O O . SER A 1 105 ? 8.569 5.461 -4.376 1.00 88.44 105 SER A O 1
ATOM 828 N N . SER A 1 106 ? 10.799 5.487 -4.608 1.00 88.88 106 SER A N 1
ATOM 829 C CA . SER A 1 106 ? 11.024 4.371 -3.681 1.00 88.88 106 SER A CA 1
ATOM 830 C C . SER A 1 106 ? 10.581 4.700 -2.258 1.00 88.88 106 SER A C 1
ATOM 832 O O . SER A 1 106 ? 9.967 3.851 -1.611 1.00 88.88 106 SER A O 1
ATOM 834 N N . THR A 1 107 ? 10.804 5.930 -1.797 1.00 89.38 107 THR A N 1
ATOM 835 C CA . THR A 1 107 ? 10.405 6.335 -0.448 1.00 89.38 107 THR A CA 1
ATOM 836 C C . THR A 1 107 ? 8.900 6.516 -0.334 1.00 89.38 107 THR A C 1
ATOM 838 O O . THR A 1 107 ? 8.300 6.010 0.614 1.00 89.38 107 THR A O 1
ATOM 841 N N . PHE A 1 108 ? 8.263 7.132 -1.334 1.00 89.31 108 PHE A N 1
ATOM 842 C CA . PHE A 1 108 ? 6.806 7.247 -1.379 1.00 89.31 108 PHE A CA 1
ATOM 843 C C . PHE A 1 108 ? 6.131 5.868 -1.394 1.00 89.31 108 PHE A C 1
ATOM 845 O O . PHE A 1 108 ? 5.195 5.625 -0.638 1.00 89.31 108 PHE A O 1
ATOM 852 N N . CYS A 1 109 ? 6.655 4.921 -2.180 1.00 90.94 109 CYS A N 1
ATOM 853 C CA . CYS A 1 109 ? 6.135 3.552 -2.225 1.00 90.94 109 CYS A CA 1
ATOM 854 C C . CYS A 1 109 ? 6.392 2.762 -0.926 1.00 90.94 109 CYS A C 1
ATOM 856 O O . CYS A 1 109 ? 5.664 1.812 -0.630 1.00 90.94 109 CYS A O 1
ATOM 858 N N . ALA A 1 110 ? 7.433 3.111 -0.164 1.00 90.44 110 ALA A N 1
ATOM 859 C CA . ALA A 1 110 ? 7.771 2.461 1.102 1.00 90.44 110 ALA A CA 1
ATOM 860 C C . ALA A 1 110 ? 6.961 3.006 2.291 1.00 90.44 110 ALA A C 1
ATOM 862 O O . ALA A 1 110 ? 6.691 2.254 3.230 1.00 90.44 110 ALA A O 1
ATOM 863 N N . ALA A 1 111 ? 6.536 4.272 2.239 1.00 91.75 111 ALA A N 1
ATOM 864 C CA . ALA A 1 111 ? 5.848 4.969 3.327 1.00 91.75 111 ALA A CA 1
ATOM 865 C C . ALA A 1 111 ? 4.565 4.280 3.851 1.00 91.75 111 ALA A C 1
ATOM 867 O O . ALA A 1 111 ? 4.353 4.292 5.063 1.00 91.75 111 ALA A O 1
ATOM 868 N N . PRO A 1 112 ? 3.726 3.614 3.030 1.00 93.25 112 PRO A N 1
ATOM 869 C CA . PRO A 1 112 ? 2.544 2.912 3.535 1.00 93.25 112 PRO A CA 1
ATOM 870 C C . PRO A 1 112 ? 2.856 1.691 4.414 1.00 93.25 112 PRO A C 1
ATOM 872 O O . PRO A 1 112 ? 2.013 1.277 5.204 1.00 93.25 112 PRO A O 1
ATOM 875 N N . LEU A 1 113 ? 4.050 1.090 4.305 1.00 92.31 113 LEU A N 1
ATOM 876 C CA . LEU A 1 113 ? 4.405 -0.116 5.067 1.00 92.31 113 LEU A CA 1
ATOM 877 C C . LEU A 1 113 ? 4.330 0.080 6.594 1.00 92.31 113 LEU A C 1
ATOM 879 O O . LEU A 1 113 ? 3.633 -0.702 7.245 1.00 92.31 113 LEU A O 1
ATOM 883 N N . PRO A 1 114 ? 5.008 1.085 7.189 1.00 93.00 114 PRO A N 1
ATOM 884 C CA . PRO A 1 114 ? 4.897 1.334 8.621 1.00 93.00 114 PRO A CA 1
ATOM 885 C C . PRO A 1 114 ? 3.463 1.675 9.042 1.00 93.00 114 PRO A C 1
ATOM 887 O O . PRO A 1 114 ? 3.042 1.232 10.106 1.00 93.00 114 PRO A O 1
ATOM 890 N N . VAL A 1 115 ? 2.692 2.387 8.209 1.00 94.44 115 VAL A N 1
ATOM 891 C CA . VAL A 1 115 ? 1.291 2.737 8.515 1.00 94.44 115 VAL A CA 1
ATOM 892 C C . VAL A 1 115 ? 0.434 1.483 8.670 1.00 94.44 115 VAL A C 1
ATOM 894 O O . VAL A 1 115 ? -0.355 1.396 9.609 1.00 94.44 115 VAL A O 1
ATOM 897 N N . ILE A 1 116 ? 0.618 0.480 7.803 1.00 94.81 116 ILE A N 1
ATOM 898 C CA . ILE A 1 116 ? -0.091 -0.806 7.899 1.00 94.81 116 ILE A CA 1
ATOM 899 C C . ILE A 1 116 ? 0.260 -1.515 9.214 1.00 94.81 116 ILE A C 1
ATOM 901 O O . ILE A 1 116 ? -0.640 -1.954 9.930 1.00 94.81 116 ILE A O 1
ATOM 905 N N . MET A 1 117 ? 1.549 -1.588 9.567 1.00 94.62 117 MET A N 1
ATOM 906 C CA . MET A 1 117 ? 1.996 -2.235 10.809 1.00 94.62 117 MET A CA 1
ATOM 907 C C . MET A 1 117 ? 1.437 -1.539 12.056 1.00 94.62 117 MET A C 1
ATOM 909 O O . MET A 1 117 ? 0.928 -2.203 12.958 1.00 94.62 117 MET A O 1
ATOM 913 N N . PHE A 1 118 ? 1.475 -0.205 12.101 1.00 94.25 118 PHE A N 1
ATOM 914 C CA . PHE A 1 118 ? 0.921 0.547 13.228 1.00 94.25 118 PHE A CA 1
ATOM 915 C C . PHE A 1 118 ? -0.604 0.511 13.273 1.00 94.25 118 PHE A C 1
ATOM 917 O O . PHE A 1 118 ? -1.165 0.486 14.363 1.00 94.25 118 PHE A O 1
ATOM 924 N N . SER A 1 119 ? -1.282 0.452 12.126 1.00 94.38 119 SER A N 1
ATOM 925 C CA . SER A 1 119 ? -2.737 0.262 12.082 1.00 94.38 119 SER A CA 1
ATOM 926 C C . SER A 1 119 ? -3.133 -1.094 12.657 1.00 94.38 119 SER A C 1
ATOM 928 O O . SER A 1 119 ? -4.071 -1.169 13.445 1.00 94.38 119 SER A O 1
ATOM 930 N N . PHE A 1 120 ? -2.382 -2.152 12.341 1.00 94.38 120 PHE A N 1
ATOM 931 C CA . PHE A 1 120 ? -2.601 -3.468 12.935 1.00 94.38 120 PHE A CA 1
ATOM 932 C C . PHE A 1 120 ? -2.395 -3.451 14.458 1.00 94.38 120 PHE A C 1
ATOM 934 O O . PHE A 1 120 ? -3.228 -3.966 15.203 1.00 94.38 120 PHE A O 1
ATOM 941 N N . LEU A 1 121 ? -1.333 -2.791 14.932 1.00 94.50 121 LEU A N 1
ATOM 942 C CA . LEU A 1 121 ? -1.088 -2.610 16.365 1.00 94.50 121 LEU A CA 1
ATOM 943 C C . LEU A 1 121 ? -2.213 -1.812 17.044 1.00 94.50 121 LEU A C 1
ATOM 945 O O . LEU A 1 121 ? -2.673 -2.191 18.117 1.00 94.50 121 LEU A O 1
ATOM 949 N N . ALA A 1 122 ? -2.688 -0.738 16.415 1.00 93.38 122 ALA A N 1
ATOM 950 C CA . ALA A 1 122 ? -3.784 0.079 16.923 1.00 93.38 122 ALA A CA 1
ATOM 951 C C . ALA A 1 122 ? -5.093 -0.719 17.041 1.00 93.38 122 ALA A C 1
ATOM 953 O O . ALA A 1 122 ? -5.792 -0.600 18.046 1.00 93.38 122 ALA A O 1
ATOM 954 N N . ILE A 1 123 ? -5.392 -1.576 16.059 1.00 93.50 123 ILE A N 1
ATOM 955 C CA . ILE A 1 123 ? -6.525 -2.510 16.116 1.00 93.50 123 ILE A CA 1
ATOM 956 C C . ILE A 1 123 ? -6.356 -3.488 17.285 1.00 93.50 123 ILE A C 1
ATOM 958 O O . ILE A 1 123 ? -7.296 -3.693 18.049 1.00 93.50 123 ILE A O 1
ATOM 962 N N . ALA A 1 124 ? -5.168 -4.070 17.466 1.00 94.38 124 ALA A N 1
ATOM 963 C CA . ALA A 1 124 ? -4.909 -4.993 18.571 1.00 94.38 124 ALA A CA 1
ATOM 964 C C . ALA A 1 124 ? -5.092 -4.318 19.943 1.00 94.38 124 ALA A C 1
ATOM 966 O O . ALA A 1 124 ? -5.731 -4.884 20.830 1.00 94.38 124 ALA A O 1
ATOM 967 N N . ILE A 1 125 ? -4.591 -3.089 20.100 1.00 92.88 125 ILE A N 1
ATOM 968 C CA . ILE A 1 125 ? -4.768 -2.286 21.316 1.00 92.88 125 ILE A CA 1
ATOM 969 C C . ILE A 1 125 ? -6.255 -2.006 21.564 1.00 92.88 125 ILE A C 1
ATOM 971 O O . ILE A 1 125 ? -6.728 -2.224 22.677 1.00 92.88 125 ILE A O 1
ATOM 975 N N . GLU A 1 126 ? -7.008 -1.580 20.545 1.00 91.81 126 GLU A N 1
ATOM 976 C CA . GLU A 1 126 ? -8.453 -1.335 20.667 1.00 91.81 126 GLU A CA 1
ATOM 977 C C . GLU A 1 126 ? -9.202 -2.584 21.143 1.00 91.81 126 GLU A C 1
ATOM 979 O O . GLU A 1 126 ? -10.017 -2.491 22.061 1.00 91.81 126 GLU A O 1
ATOM 984 N N . ARG A 1 127 ? -8.858 -3.764 20.613 1.00 91.00 127 ARG A N 1
ATOM 985 C CA . ARG A 1 127 ? -9.462 -5.035 21.035 1.00 91.00 127 ARG A CA 1
ATOM 986 C C . ARG A 1 127 ? -9.144 -5.399 22.482 1.00 91.00 127 ARG A C 1
ATOM 988 O O . ARG A 1 127 ? -10.036 -5.860 23.190 1.00 91.00 127 ARG A O 1
ATOM 995 N N . ILE A 1 128 ? -7.912 -5.171 22.936 1.00 92.31 128 ILE A N 1
ATOM 996 C CA . ILE A 1 128 ? -7.525 -5.398 24.336 1.00 92.31 128 ILE A CA 1
ATOM 997 C C . ILE A 1 128 ? -8.298 -4.447 25.259 1.00 92.31 128 ILE A C 1
ATOM 999 O O . ILE A 1 128 ? -8.849 -4.883 26.269 1.00 92.31 128 ILE A O 1
ATOM 1003 N N . PHE A 1 129 ? -8.408 -3.166 24.894 1.00 89.56 129 PHE A N 1
ATOM 1004 C CA . PHE A 1 129 ? -9.191 -2.193 25.658 1.00 89.56 129 PHE A CA 1
ATOM 1005 C C . PHE A 1 129 ? -10.677 -2.560 25.719 1.00 89.56 129 PHE A C 1
ATOM 1007 O O . PHE A 1 129 ? -11.268 -2.504 26.797 1.00 89.56 129 PHE A O 1
ATOM 1014 N N . ALA A 1 130 ? -11.269 -2.972 24.596 1.00 87.62 130 ALA A N 1
ATOM 1015 C CA . ALA A 1 130 ? -12.661 -3.407 24.541 1.00 87.62 130 ALA A CA 1
ATOM 1016 C C . ALA A 1 130 ? -12.914 -4.648 25.417 1.00 87.62 130 ALA A C 1
ATOM 1018 O O . ALA A 1 130 ? -13.958 -4.738 26.058 1.00 87.62 130 ALA A O 1
ATOM 1019 N N . LEU A 1 131 ? -11.949 -5.572 25.496 1.00 89.94 131 LEU A N 1
ATOM 1020 C CA . LEU A 1 131 ? -12.044 -6.772 26.331 1.00 89.94 131 LEU A CA 1
ATOM 1021 C C . LEU A 1 131 ? -11.939 -6.452 27.830 1.00 89.94 131 LEU A C 1
ATOM 1023 O O . LEU A 1 131 ? -12.710 -6.985 28.621 1.00 89.94 131 LEU A O 1
ATOM 1027 N N . ILE A 1 132 ? -11.025 -5.560 28.226 1.00 91.75 132 ILE A N 1
ATOM 1028 C CA . ILE A 1 132 ? -10.832 -5.188 29.639 1.00 91.75 132 ILE A CA 1
ATOM 1029 C C . ILE A 1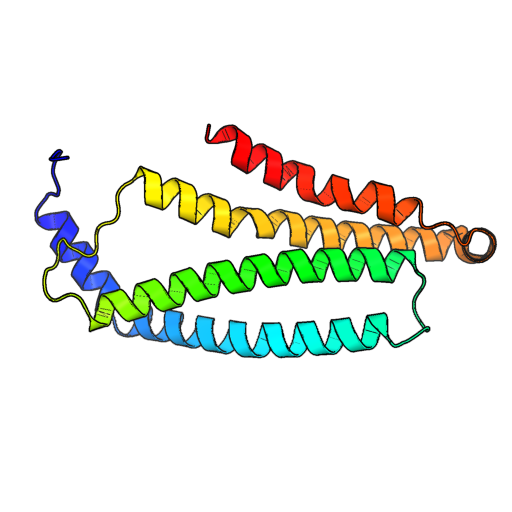 132 ? -11.987 -4.313 30.151 1.00 91.75 132 ILE A C 1
ATOM 1031 O O . ILE A 1 132 ? -12.427 -4.465 31.289 1.00 91.75 132 ILE A O 1
ATOM 1035 N N . PHE A 1 133 ? -12.493 -3.395 29.324 1.00 87.56 133 PHE A N 1
ATOM 1036 C CA . PHE A 1 133 ? -13.458 -2.374 29.742 1.00 87.56 133 PHE A CA 1
ATOM 1037 C C . PHE A 1 133 ? -14.852 -2.545 29.129 1.00 87.56 133 PHE A C 1
ATOM 1039 O O . PHE A 1 133 ? -15.578 -1.556 29.024 1.00 87.56 133 PHE A O 1
ATOM 1046 N N . TYR A 1 134 ? -15.254 -3.769 28.769 1.00 82.69 134 TYR A N 1
ATOM 1047 C CA . TYR A 1 134 ? -16.496 -4.067 28.035 1.00 82.69 134 TYR A CA 1
ATOM 1048 C C . TYR A 1 134 ? -17.729 -3.285 28.539 1.00 82.69 134 TYR A C 1
ATOM 1050 O O . TYR A 1 134 ? -18.359 -2.558 27.773 1.00 82.69 134 TYR A O 1
ATOM 1058 N N . LEU A 1 135 ? -18.002 -3.324 29.852 1.00 81.38 135 LEU A N 1
ATOM 1059 C CA . LEU A 1 135 ? -19.158 -2.653 30.477 1.00 81.38 135 LEU A CA 1
ATOM 1060 C C . LEU A 1 135 ? -19.165 -1.128 30.285 1.00 81.38 135 LEU A C 1
ATOM 1062 O O . LEU A 1 135 ? -20.216 -0.510 30.118 1.00 81.38 135 LEU A O 1
ATOM 1066 N N . LYS A 1 136 ? -17.990 -0.495 30.355 1.00 78.75 136 LYS A N 1
ATOM 1067 C CA . LYS A 1 136 ? -17.857 0.959 30.192 1.00 78.75 136 LYS A CA 1
ATOM 1068 C C . LYS A 1 136 ? -17.800 1.331 28.713 1.00 78.75 136 LYS A C 1
ATOM 1070 O O . LYS A 1 136 ? -18.302 2.384 28.336 1.00 78.75 136 LYS A O 1
ATOM 1075 N N . TYR A 1 137 ? -17.222 0.462 27.895 1.00 73.56 137 TYR A N 1
ATOM 1076 C CA . TYR A 1 137 ? -17.076 0.648 26.461 1.00 73.56 137 TYR A CA 1
ATOM 1077 C C . TYR A 1 137 ? -18.431 0.689 25.750 1.00 73.56 137 TYR A C 1
ATOM 1079 O O . TYR A 1 137 ? -18.672 1.591 24.958 1.00 73.56 137 TYR A O 1
ATOM 1087 N N . GLU A 1 138 ? -19.355 -0.204 26.113 1.00 73.62 138 GLU A N 1
ATOM 1088 C CA . GLU A 1 138 ? -20.711 -0.232 25.548 1.00 73.62 138 GLU A CA 1
ATOM 1089 C C . GLU A 1 138 ? -21.525 1.029 25.892 1.00 73.62 138 GLU A C 1
ATOM 1091 O O . GLU A 1 138 ? -22.316 1.516 25.085 1.00 73.62 138 GLU A O 1
ATOM 1096 N N . ARG A 1 139 ? -21.284 1.625 27.067 1.00 78.25 139 ARG A N 1
ATOM 1097 C CA . ARG A 1 139 ? -21.947 2.870 27.486 1.00 78.25 139 ARG A CA 1
ATOM 1098 C C . ARG A 1 139 ? -21.410 4.106 26.753 1.00 78.25 139 ARG A C 1
ATOM 1100 O O . ARG A 1 139 ? -22.155 5.065 26.558 1.00 78.25 139 ARG A O 1
ATOM 1107 N N . PHE A 1 140 ? -20.135 4.112 26.362 1.00 67.19 140 PHE A N 1
ATOM 1108 C CA . PHE A 1 140 ? -19.503 5.235 25.667 1.00 67.19 140 PHE A CA 1
ATOM 1109 C C . PHE A 1 140 ? -19.437 4.976 24.155 1.00 67.19 140 PHE A C 1
ATOM 1111 O O . PHE A 1 140 ? -18.423 4.542 23.622 1.00 67.19 140 PHE A O 1
ATOM 1118 N N . ASN A 1 141 ? -20.498 5.349 23.435 1.00 68.44 141 ASN A N 1
ATOM 1119 C CA . ASN A 1 141 ? -20.586 5.273 21.966 1.00 68.44 141 ASN A CA 1
ATOM 1120 C C . ASN A 1 141 ? -19.684 6.277 21.203 1.00 68.44 141 ASN A C 1
ATOM 1122 O O . ASN A 1 141 ? -19.890 6.524 20.014 1.00 68.44 141 ASN A O 1
ATOM 1126 N N . ILE A 1 142 ? -18.699 6.899 21.860 1.00 78.88 142 ILE A N 1
ATOM 1127 C CA . ILE A 1 142 ? -17.884 7.968 21.266 1.00 78.88 142 ILE A CA 1
ATOM 1128 C C . ILE A 1 142 ? -16.587 7.373 20.700 1.00 78.88 142 ILE A C 1
ATOM 1130 O O . ILE A 1 142 ? -15.847 6.717 21.441 1.00 78.88 142 ILE A O 1
ATOM 1134 N N . PRO A 1 143 ? -16.239 7.635 19.426 1.00 84.50 143 PRO A N 1
ATOM 1135 C CA . PRO A 1 143 ? -15.083 7.021 18.787 1.00 84.50 143 PRO A CA 1
ATOM 1136 C C . PRO A 1 143 ? -13.732 7.686 19.124 1.00 84.50 143 PRO A C 1
ATOM 1138 O O . PRO A 1 143 ? -12.903 7.941 18.251 1.00 84.50 143 PRO A O 1
ATOM 1141 N N . VAL A 1 144 ? -13.497 8.007 20.401 1.00 83.94 144 VAL A N 1
ATOM 1142 C CA . VAL A 1 144 ? -12.317 8.775 20.847 1.00 83.94 144 VAL A CA 1
ATOM 1143 C C . VAL A 1 144 ? -11.014 8.036 20.538 1.00 83.94 144 VAL A C 1
ATOM 1145 O O . VAL A 1 144 ? -10.062 8.630 20.034 1.00 83.94 144 VAL A O 1
ATOM 1148 N N . ILE A 1 145 ? -10.978 6.728 20.804 1.00 84.06 145 ILE A N 1
ATOM 1149 C CA . ILE A 1 145 ? -9.775 5.903 20.630 1.00 84.06 145 ILE A CA 1
ATOM 1150 C C . ILE A 1 145 ? -9.357 5.864 19.158 1.00 84.06 145 ILE A C 1
ATOM 1152 O O . ILE A 1 145 ? -8.183 6.062 18.850 1.00 84.06 145 ILE A O 1
ATOM 1156 N N . ALA A 1 146 ? -10.307 5.672 18.239 1.00 86.69 146 ALA A N 1
ATOM 1157 C CA . ALA A 1 146 ? -10.002 5.647 16.814 1.00 86.69 146 ALA A CA 1
ATOM 1158 C C . ALA A 1 146 ? -9.488 7.003 16.308 1.00 86.69 146 ALA A C 1
ATOM 1160 O O . ALA A 1 146 ? -8.539 7.033 15.524 1.00 86.69 146 ALA A O 1
ATOM 1161 N N . ILE A 1 147 ? -10.057 8.116 16.784 1.00 88.00 147 ILE A N 1
ATOM 1162 C CA . ILE A 1 147 ? -9.637 9.470 16.389 1.00 88.00 147 ILE A CA 1
ATOM 1163 C C . ILE A 1 147 ? -8.197 9.767 16.822 1.00 88.00 147 ILE A C 1
ATOM 1165 O O . ILE A 1 147 ? -7.477 10.432 16.086 1.00 88.00 147 ILE A O 1
ATOM 1169 N N . VAL A 1 148 ? -7.753 9.260 17.975 1.00 90.69 148 VAL A N 1
ATOM 1170 C CA . VAL A 1 148 ? -6.374 9.457 18.457 1.00 90.69 148 VAL A CA 1
ATOM 1171 C C . VAL A 1 148 ? -5.397 8.485 17.793 1.00 90.69 148 VAL A C 1
ATOM 1173 O O . VAL A 1 148 ? -4.316 8.886 17.362 1.00 90.69 148 VAL A O 1
ATOM 1176 N N . LEU A 1 149 ? -5.765 7.205 17.679 1.00 88.75 149 LEU A N 1
ATOM 1177 C CA . LEU A 1 149 ? -4.872 6.183 17.131 1.00 88.75 149 LEU A CA 1
ATOM 1178 C C . LEU A 1 149 ? -4.644 6.346 15.625 1.00 88.75 149 LEU A C 1
ATOM 1180 O O . LEU A 1 149 ? -3.527 6.135 15.163 1.00 88.75 149 LEU A O 1
ATOM 1184 N N . THR A 1 150 ? -5.658 6.758 14.859 1.00 89.44 150 THR A N 1
ATOM 1185 C CA . THR A 1 150 ? -5.556 6.926 13.398 1.00 89.44 150 THR A CA 1
ATOM 1186 C C . THR A 1 150 ? -4.411 7.861 12.980 1.00 89.44 150 THR A C 1
ATOM 1188 O O . THR A 1 150 ? -3.513 7.392 12.280 1.00 89.44 150 THR A O 1
ATOM 1191 N N . PRO A 1 151 ? -4.341 9.136 13.413 1.00 90.56 151 PRO A N 1
ATOM 1192 C CA . PRO A 1 151 ? -3.241 10.027 13.046 1.00 90.56 151 PRO A CA 1
ATOM 1193 C C . PRO A 1 151 ? -1.892 9.541 13.589 1.00 90.56 151 PRO A C 1
ATOM 1195 O O . PRO A 1 151 ? -0.877 9.690 12.908 1.00 90.56 151 PRO A O 1
ATOM 1198 N N . ALA A 1 152 ? -1.870 8.884 14.756 1.00 90.44 152 ALA A N 1
ATOM 1199 C CA . ALA A 1 152 ? -0.646 8.318 15.318 1.00 90.44 152 ALA A CA 1
ATOM 1200 C C . ALA A 1 152 ? 0.006 7.281 14.381 1.00 90.44 152 ALA A C 1
ATOM 1202 O O . ALA A 1 152 ? 1.234 7.220 14.297 1.00 90.44 152 ALA A O 1
ATOM 1203 N N . THR A 1 153 ? -0.786 6.525 13.605 1.00 92.38 153 THR A N 1
ATOM 1204 C CA . THR A 1 153 ? -0.246 5.559 12.626 1.00 92.38 153 THR A CA 1
ATOM 1205 C C . THR A 1 153 ? 0.542 6.206 11.482 1.00 92.38 153 THR A C 1
ATOM 1207 O O . THR A 1 153 ? 1.429 5.562 10.918 1.00 92.38 153 THR A O 1
ATOM 1210 N N . TYR A 1 154 ? 0.282 7.480 11.162 1.00 92.62 154 TYR A N 1
ATOM 1211 C CA . TYR A 1 154 ? 0.934 8.188 10.054 1.00 92.62 154 TYR A CA 1
ATOM 1212 C C . TYR A 1 154 ? 2.211 8.925 10.454 1.00 92.62 154 TYR A C 1
ATOM 1214 O O . TYR A 1 154 ? 3.001 9.263 9.575 1.00 92.62 154 TYR A O 1
ATOM 1222 N N . VAL A 1 155 ? 2.459 9.141 11.751 1.00 92.06 155 VAL A N 1
ATOM 1223 C CA . VAL A 1 155 ? 3.587 9.958 12.238 1.00 92.06 155 VAL A CA 1
ATOM 1224 C C . VAL A 1 155 ? 4.917 9.496 11.642 1.00 92.06 155 VAL A C 1
ATOM 1226 O O . VAL A 1 155 ? 5.647 10.297 11.064 1.00 92.06 155 VAL A O 1
ATOM 1229 N N . LYS A 1 156 ? 5.216 8.192 11.699 1.00 89.44 156 LYS A N 1
ATOM 1230 C CA . LYS A 1 156 ? 6.477 7.656 11.160 1.00 89.44 156 LYS A CA 1
ATOM 1231 C C . LYS A 1 156 ? 6.587 7.823 9.641 1.00 89.44 156 LYS A C 1
ATOM 1233 O O . LYS A 1 156 ? 7.666 8.130 9.145 1.00 89.44 156 LYS A O 1
ATOM 1238 N N . ALA A 1 157 ? 5.490 7.622 8.912 1.00 86.38 157 ALA A N 1
ATOM 1239 C CA . ALA A 1 157 ? 5.471 7.764 7.458 1.00 86.38 157 ALA A CA 1
ATOM 1240 C C . ALA A 1 157 ? 5.693 9.222 7.031 1.00 86.38 157 ALA A C 1
ATOM 1242 O O . ALA A 1 157 ? 6.474 9.484 6.121 1.00 86.38 157 ALA A O 1
ATOM 1243 N N . ILE A 1 158 ? 5.069 10.170 7.736 1.00 89.31 158 ILE A N 1
ATOM 1244 C CA . ILE A 1 158 ? 5.248 11.607 7.507 1.00 89.31 158 ILE A CA 1
ATOM 1245 C C . ILE A 1 158 ? 6.693 12.020 7.801 1.00 89.31 158 ILE A C 1
ATOM 1247 O O . ILE A 1 158 ? 7.315 12.671 6.968 1.00 89.31 158 ILE A O 1
ATOM 1251 N N . LEU A 1 159 ? 7.262 11.589 8.932 1.00 89.88 159 LEU A N 1
ATOM 1252 C CA . LEU A 1 159 ? 8.659 11.880 9.277 1.00 89.88 159 LEU A CA 1
ATOM 1253 C C . LEU A 1 159 ? 9.639 11.355 8.220 1.00 89.88 159 LEU A C 1
ATOM 1255 O O . LEU A 1 159 ? 10.589 12.051 7.867 1.00 89.88 159 LEU A O 1
ATOM 1259 N N . GLN A 1 160 ? 9.389 10.161 7.675 1.00 87.62 160 GLN A N 1
ATOM 1260 C CA . GLN A 1 160 ? 10.211 9.598 6.605 1.00 87.62 160 GLN A CA 1
ATOM 1261 C C . GLN A 1 160 ? 10.161 10.456 5.331 1.00 87.62 160 GLN A C 1
ATOM 1263 O O . GLN A 1 160 ? 11.196 10.675 4.708 1.00 87.62 160 GLN A O 1
ATOM 1268 N N . ILE A 1 161 ? 8.987 10.974 4.961 1.00 86.56 161 ILE A N 1
ATOM 1269 C CA . ILE A 1 161 ? 8.834 11.859 3.797 1.00 86.56 161 ILE A CA 1
ATOM 1270 C C . ILE A 1 161 ? 9.490 13.223 4.045 1.00 86.56 161 ILE A C 1
ATOM 1272 O O . ILE A 1 161 ? 10.147 13.741 3.151 1.00 86.56 161 ILE A O 1
ATOM 1276 N N . ILE A 1 162 ? 9.353 13.792 5.245 1.00 89.56 162 ILE A N 1
ATOM 1277 C CA . ILE A 1 162 ? 9.957 15.090 5.586 1.00 89.56 162 ILE A CA 1
ATOM 1278 C C . ILE A 1 162 ? 11.484 15.004 5.560 1.00 89.56 162 ILE A C 1
ATOM 1280 O O . ILE A 1 162 ? 12.120 15.905 5.039 1.00 89.56 162 ILE A O 1
ATOM 1284 N N . SER A 1 163 ? 12.074 13.905 6.044 1.00 86.62 163 SER A N 1
ATOM 1285 C CA . SER A 1 163 ? 13.536 13.720 6.078 1.00 86.62 163 SER A CA 1
ATOM 1286 C C . SER A 1 163 ? 14.231 13.696 4.705 1.00 86.62 163 SER A C 1
ATOM 1288 O O . SER A 1 163 ? 15.457 13.651 4.643 1.00 86.62 163 SER A O 1
ATOM 1290 N N . LEU A 1 164 ? 13.461 13.685 3.613 1.00 79.12 164 LEU A N 1
ATOM 1291 C CA . LEU A 1 164 ? 13.962 13.738 2.240 1.00 79.12 164 LEU A CA 1
ATOM 1292 C C . LEU A 1 164 ? 14.085 15.146 1.657 1.00 79.12 164 LEU A C 1
ATOM 1294 O O . LEU A 1 164 ? 14.761 15.290 0.636 1.00 79.12 164 LEU A O 1
ATOM 1298 N N . PHE A 1 165 ? 13.386 16.121 2.238 1.00 77.69 165 PHE A N 1
ATOM 1299 C CA . PHE A 1 165 ? 13.418 17.525 1.830 1.00 77.69 165 PHE A CA 1
ATOM 1300 C C . PHE A 1 165 ? 14.430 18.290 2.679 1.00 77.69 165 PHE A C 1
ATOM 1302 O O . PHE A 1 165 ? 15.149 19.122 2.084 1.00 77.69 165 PHE A O 1
#

Radius of gyration: 21.21 Å; chains: 1; bounding box: 53×32×58 Å